Protein AF-A0A8T7KZL2-F1 (afdb_monomer)

Sequence (94 aa):
MEHLRAVWQRLRPFQISFLVVGVFVAGFVLGSQYHVSQAQSDLEPPAEAEALFAPFWQVYNLIADEYLEPVEPEALVDGAIQGMFDVLGDEFSG

Secondary structure (DSSP, 8-state):
--HHHHHHHHHHHHHHHHHHHHHHHHHHHHHHHS-S-STTTTSSPPTTHHHHHHHHHHHHHHHHHH-SS---HHHHHHHHHHHHHHTTT-TT--

Solvent-accessible surface area (backbone atoms only — not comparable to full-atom values): 5813 Å² total; per-residue (Å²): 127,64,72,67,54,56,57,54,61,70,48,45,62,59,53,52,52,52,50,53,52,51,53,48,52,54,50,48,55,58,52,66,70,58,59,82,70,78,75,56,64,83,72,52,73,58,98,60,40,68,73,71,44,44,65,55,54,53,52,52,49,49,48,77,74,66,46,94,61,96,74,62,69,65,60,57,53,51,51,53,53,51,52,60,35,60,72,69,71,47,94,87,58,125

Structure (mmCIF, N/CA/C/O backbone):
data_AF-A0A8T7KZL2-F1
#
_entry.id   AF-A0A8T7KZL2-F1
#
loop_
_atom_site.group_PDB
_atom_site.id
_atom_site.type_symbol
_atom_site.label_atom_id
_atom_site.label_alt_id
_atom_site.label_comp_id
_atom_site.label_asym_id
_atom_site.label_entity_id
_atom_site.label_seq_id
_atom_site.pdbx_PDB_ins_code
_atom_site.Cartn_x
_atom_site.Cartn_y
_atom_site.Cartn_z
_atom_site.occupancy
_atom_site.B_iso_or_equiv
_atom_site.auth_seq_id
_atom_site.auth_comp_id
_atom_site.auth_asym_id
_atom_site.auth_atom_id
_atom_site.pdbx_PDB_model_num
ATOM 1 N N . MET A 1 1 ? 47.158 -13.257 -51.553 1.00 56.88 1 MET A N 1
ATOM 2 C CA . MET A 1 1 ? 47.316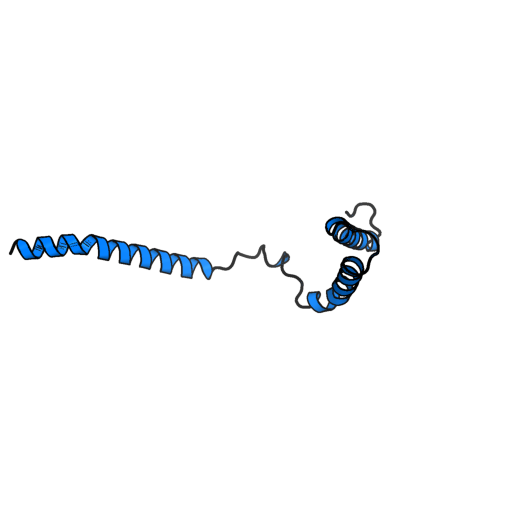 -13.113 -50.085 1.00 56.88 1 MET A CA 1
ATOM 3 C C . MET A 1 1 ? 46.676 -11.834 -49.522 1.00 56.88 1 MET A C 1
ATOM 5 O O . MET A 1 1 ? 46.511 -11.763 -48.312 1.00 56.88 1 MET A O 1
ATOM 9 N N . GLU A 1 2 ? 46.273 -10.850 -50.343 1.00 58.81 2 GLU A N 1
ATOM 10 C CA . GLU A 1 2 ? 45.629 -9.609 -49.855 1.00 58.81 2 GLU A CA 1
ATOM 11 C C . GLU A 1 2 ? 44.090 -9.662 -49.814 1.00 58.81 2 GLU A C 1
ATOM 13 O O . GLU A 1 2 ? 43.482 -9.168 -48.870 1.00 58.81 2 GLU A O 1
ATOM 18 N N . HIS A 1 3 ? 43.445 -10.363 -50.752 1.00 57.16 3 HIS A N 1
ATOM 19 C CA . HIS A 1 3 ? 41.982 -10.532 -50.784 1.00 57.16 3 HIS A CA 1
ATOM 20 C C . HIS A 1 3 ? 41.422 -11.314 -49.578 1.00 57.16 3 HIS A C 1
ATOM 22 O O . HIS A 1 3 ? 40.295 -11.076 -49.155 1.00 57.16 3 HIS A O 1
ATOM 28 N N . LEU A 1 4 ? 42.225 -12.194 -48.966 1.00 62.34 4 LEU A N 1
ATOM 29 C CA . LEU A 1 4 ? 41.854 -12.930 -47.749 1.00 62.34 4 LEU A CA 1
ATOM 30 C C . LEU A 1 4 ? 41.798 -12.019 -46.509 1.00 62.34 4 LEU A C 1
ATOM 32 O O . LEU A 1 4 ? 41.021 -12.271 -45.591 1.00 62.34 4 LEU A O 1
ATOM 36 N N . ARG A 1 5 ? 42.586 -10.932 -46.488 1.00 61.84 5 ARG A N 1
ATOM 37 C CA . ARG A 1 5 ? 42.631 -9.981 -45.363 1.00 61.84 5 ARG A CA 1
ATOM 38 C C . ARG A 1 5 ? 41.441 -9.015 -45.377 1.00 61.84 5 ARG A C 1
ATOM 40 O O . ARG A 1 5 ? 40.941 -8.657 -44.313 1.00 61.84 5 ARG A O 1
ATOM 47 N N . ALA A 1 6 ? 40.952 -8.650 -46.564 1.00 61.34 6 ALA A N 1
ATOM 48 C CA . ALA A 1 6 ? 39.825 -7.728 -46.733 1.00 61.34 6 ALA A CA 1
ATOM 49 C C . ALA A 1 6 ? 38.478 -8.341 -46.297 1.00 61.34 6 ALA A C 1
ATOM 51 O O . ALA A 1 6 ? 37.661 -7.674 -45.663 1.00 61.34 6 ALA A O 1
ATOM 52 N N . VAL A 1 7 ? 38.266 -9.635 -46.561 1.00 61.41 7 VAL A N 1
ATOM 53 C CA . VAL A 1 7 ? 37.080 -10.378 -46.088 1.00 61.41 7 VAL A CA 1
ATOM 54 C C . VAL A 1 7 ? 37.078 -10.495 -44.560 1.00 61.41 7 VAL A C 1
ATOM 56 O O . VAL A 1 7 ? 36.043 -10.324 -43.919 1.00 61.41 7 VAL A O 1
ATOM 59 N N . TRP A 1 8 ? 38.255 -10.690 -43.963 1.00 60.03 8 TRP A N 1
ATOM 60 C CA . TRP A 1 8 ? 38.423 -10.756 -42.512 1.00 60.03 8 TRP A CA 1
ATOM 61 C C . TRP A 1 8 ? 38.098 -9.426 -41.815 1.00 60.03 8 TRP A C 1
ATOM 63 O O . TRP A 1 8 ? 37.480 -9.423 -40.754 1.00 60.03 8 TRP A O 1
ATOM 73 N N . GLN A 1 9 ? 38.446 -8.2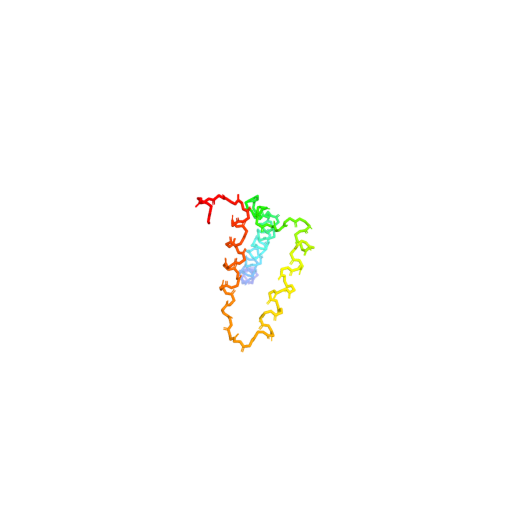83 -42.416 1.00 63.69 9 GLN A N 1
ATOM 74 C CA . GLN A 1 9 ? 38.097 -6.959 -41.877 1.00 63.69 9 GLN A CA 1
ATOM 75 C C . GLN A 1 9 ? 36.594 -6.652 -41.955 1.00 63.69 9 GLN A C 1
ATOM 77 O O . GLN A 1 9 ? 36.075 -5.954 -41.088 1.00 63.69 9 GLN A O 1
ATOM 82 N N . ARG A 1 10 ? 35.879 -7.212 -42.938 1.00 64.06 10 ARG A N 1
ATOM 83 C CA . ARG A 1 10 ? 34.430 -7.016 -43.115 1.00 64.06 10 ARG A CA 1
ATOM 84 C C . ARG A 1 10 ? 33.575 -7.821 -42.125 1.00 64.06 10 ARG A C 1
ATOM 86 O O . ARG A 1 10 ? 32.442 -7.437 -41.858 1.00 64.06 10 ARG A O 1
ATOM 93 N N . LEU A 1 11 ? 34.128 -8.892 -41.549 1.00 64.50 11 LEU A N 1
ATOM 94 C CA . LEU A 1 11 ? 33.476 -9.729 -40.529 1.00 64.50 11 LEU A CA 1
ATOM 95 C C . LEU A 1 11 ? 33.831 -9.328 -39.084 1.00 64.50 11 LEU A C 1
ATOM 97 O O . LEU A 1 11 ? 33.077 -9.643 -38.164 1.00 64.50 11 LEU A O 1
ATOM 101 N N . ARG A 1 12 ? 34.921 -8.571 -38.875 1.00 71.50 12 ARG A N 1
ATOM 102 C CA . ARG A 1 12 ? 35.296 -8.007 -37.562 1.00 71.50 12 ARG A CA 1
ATOM 103 C C . ARG A 1 12 ? 34.195 -7.198 -36.858 1.00 71.50 12 ARG A C 1
ATOM 105 O O . ARG A 1 12 ? 34.044 -7.409 -35.658 1.00 71.50 12 ARG A O 1
ATOM 112 N N . PRO A 1 13 ? 33.423 -6.303 -37.513 1.00 75.06 13 PRO A N 1
ATOM 113 C CA . PRO A 1 13 ? 32.389 -5.547 -36.803 1.00 75.06 13 PRO A CA 1
ATOM 114 C C . PRO A 1 13 ? 31.293 -6.461 -36.241 1.00 75.06 13 PRO A C 1
ATOM 116 O O . PRO A 1 13 ? 30.870 -6.264 -35.109 1.00 75.06 13 PRO A O 1
ATOM 119 N N . PHE A 1 14 ? 30.912 -7.520 -36.963 1.00 80.94 14 PHE A N 1
ATOM 120 C CA . PHE A 1 14 ? 29.927 -8.493 -36.481 1.00 80.94 14 PHE A CA 1
ATOM 121 C C . PHE A 1 14 ? 30.424 -9.273 -35.257 1.00 80.94 14 PHE A C 1
ATOM 123 O O . PHE A 1 14 ? 29.658 -9.503 -34.324 1.00 80.94 14 PHE A O 1
ATOM 130 N N . GLN A 1 15 ? 31.712 -9.630 -35.222 1.00 82.88 15 GLN A N 1
ATOM 131 C CA . GLN A 1 15 ? 32.321 -10.290 -34.061 1.00 82.88 15 GLN A CA 1
ATOM 132 C C . GLN A 1 15 ? 32.368 -9.367 -32.836 1.00 82.88 15 GLN A C 1
ATOM 134 O O . GLN A 1 15 ? 32.060 -9.805 -31.731 1.00 82.88 15 GLN A O 1
ATOM 139 N N . ILE A 1 16 ? 32.704 -8.087 -33.025 1.00 88.88 16 ILE A N 1
ATOM 140 C CA . ILE A 1 16 ? 32.734 -7.104 -31.932 1.00 88.88 16 ILE A CA 1
ATOM 141 C C . ILE A 1 16 ? 31.323 -6.863 -31.388 1.00 88.88 16 ILE A C 1
ATOM 143 O O . ILE A 1 16 ? 31.135 -6.899 -30.176 1.00 88.88 16 ILE A O 1
ATOM 147 N N . SER A 1 17 ? 30.322 -6.686 -32.254 1.00 90.38 17 SER A N 1
ATOM 148 C CA . SER A 1 17 ? 28.927 -6.544 -31.821 1.00 90.38 17 SER A CA 1
ATOM 149 C C . SER A 1 17 ? 28.447 -7.762 -31.032 1.00 90.38 17 SER A C 1
ATOM 151 O O . SER A 1 17 ? 27.81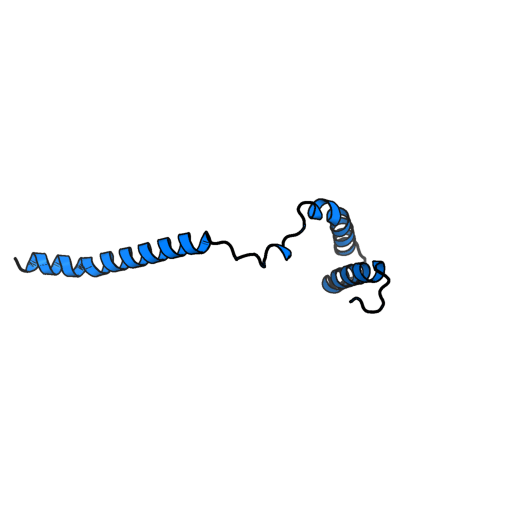7 -7.598 -29.992 1.00 90.38 17 SER A O 1
ATOM 153 N N . PHE A 1 18 ? 28.794 -8.975 -31.473 1.00 93.56 18 PHE A N 1
ATOM 154 C CA . PHE A 1 18 ? 28.445 -10.199 -30.752 1.00 93.56 18 PHE A CA 1
ATOM 155 C C . PHE A 1 18 ? 29.101 -10.264 -29.365 1.00 93.56 18 PHE A C 1
ATOM 157 O O . PHE A 1 18 ? 28.439 -10.610 -28.388 1.00 93.56 18 PHE A O 1
ATOM 164 N N . LEU A 1 19 ? 30.372 -9.865 -29.253 1.00 95.31 19 LEU A N 1
ATOM 165 C CA . LEU A 1 19 ? 31.064 -9.786 -27.964 1.00 95.31 19 LEU A CA 1
ATOM 166 C C . LEU A 1 19 ? 30.437 -8.743 -27.031 1.00 95.31 19 LEU A C 1
ATOM 168 O O . LEU A 1 19 ? 30.239 -9.033 -25.855 1.00 95.31 19 LEU A O 1
ATOM 172 N N . VAL A 1 20 ? 30.083 -7.561 -27.540 1.00 95.94 20 VAL A N 1
ATOM 173 C CA . VAL A 1 20 ? 29.437 -6.504 -26.742 1.00 95.94 20 VAL A CA 1
ATOM 174 C C . VAL A 1 20 ? 28.081 -6.966 -26.217 1.00 95.94 20 VAL A C 1
ATOM 176 O O . VAL A 1 20 ? 27.802 -6.803 -25.032 1.00 95.94 20 VAL A O 1
ATOM 179 N N . VAL A 1 21 ? 27.263 -7.593 -27.066 1.00 96.56 21 VAL A N 1
ATOM 180 C CA . VAL A 1 21 ? 25.971 -8.157 -26.649 1.00 96.56 21 VAL A CA 1
ATOM 181 C C . VAL A 1 21 ? 26.176 -9.265 -25.618 1.00 96.56 21 VAL A C 1
ATOM 183 O O . VAL A 1 21 ? 25.480 -9.284 -24.609 1.00 96.56 21 VAL A O 1
ATOM 186 N N . GLY A 1 22 ? 27.157 -10.148 -25.818 1.00 96.69 22 GLY A N 1
ATOM 187 C CA . GLY A 1 22 ? 27.472 -11.212 -24.864 1.00 96.69 22 GLY A CA 1
ATOM 188 C C . GLY A 1 22 ? 27.869 -10.675 -23.486 1.00 96.69 22 GLY A C 1
ATOM 189 O O . GLY A 1 22 ? 27.336 -11.129 -22.476 1.00 96.69 22 GLY A O 1
ATOM 190 N N . VAL A 1 23 ? 28.748 -9.669 -23.439 1.00 96.62 23 VAL A N 1
ATOM 191 C CA . VAL A 1 23 ? 29.156 -9.007 -22.187 1.00 96.62 23 VAL A CA 1
ATOM 192 C C . VAL A 1 23 ? 27.978 -8.284 -21.535 1.00 96.62 23 VAL A C 1
ATOM 194 O O . VAL A 1 23 ? 27.806 -8.377 -20.322 1.00 96.62 23 VAL A O 1
ATOM 197 N N . PHE A 1 24 ? 27.142 -7.608 -22.325 1.00 96.12 24 PHE A N 1
ATOM 198 C CA . PHE A 1 24 ? 25.953 -6.923 -21.822 1.00 96.12 24 PHE A CA 1
ATOM 199 C C . PHE A 1 24 ? 24.948 -7.901 -21.205 1.00 96.12 24 PHE A C 1
ATOM 201 O O . PHE A 1 24 ? 24.500 -7.684 -20.084 1.00 96.12 24 PHE A O 1
ATOM 208 N N . VAL A 1 25 ? 24.629 -9.000 -21.895 1.00 95.50 25 VAL A N 1
ATOM 209 C CA . VAL A 1 25 ? 23.702 -10.027 -21.394 1.00 95.50 25 VAL A CA 1
ATOM 210 C C . VAL A 1 25 ? 24.264 -10.697 -20.143 1.00 95.50 25 VAL A C 1
ATOM 212 O O . VAL A 1 25 ? 23.536 -10.859 -19.169 1.00 95.50 25 VAL A O 1
ATOM 215 N N . ALA A 1 26 ? 25.556 -11.035 -20.128 1.00 94.06 26 ALA A N 1
ATOM 216 C CA . ALA A 1 26 ? 26.199 -11.599 -18.944 1.00 94.06 26 ALA A CA 1
ATOM 217 C C . ALA A 1 26 ? 26.135 -10.633 -17.749 1.00 94.06 26 ALA A C 1
ATOM 219 O O . ALA A 1 26 ? 25.774 -11.042 -16.648 1.00 94.06 26 ALA A O 1
ATOM 220 N N . GLY A 1 27 ? 26.419 -9.346 -17.975 1.00 91.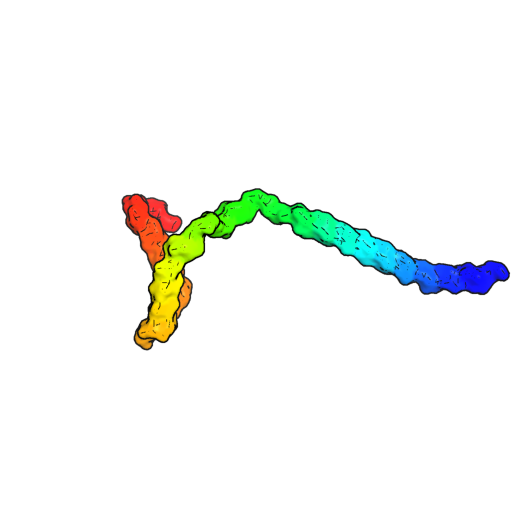12 27 GLY A N 1
ATOM 221 C CA . GLY A 1 27 ? 26.300 -8.303 -16.958 1.00 91.12 27 GLY A CA 1
ATOM 222 C C . GLY A 1 27 ? 24.863 -8.101 -16.473 1.00 91.12 27 GLY A C 1
ATOM 223 O O . GLY A 1 27 ? 24.644 -7.984 -15.272 1.00 91.12 27 GLY A O 1
ATOM 224 N N . PHE A 1 28 ? 23.881 -8.122 -17.376 1.00 90.69 28 PHE A N 1
ATOM 225 C CA . PHE A 1 28 ? 22.460 -8.009 -17.044 1.00 90.69 28 PHE A CA 1
ATOM 226 C C . PHE A 1 28 ? 21.977 -9.188 -16.196 1.00 90.69 28 PHE A C 1
ATOM 228 O O . PHE A 1 28 ? 21.357 -8.977 -15.158 1.00 90.69 28 PHE A O 1
ATOM 235 N N . VAL A 1 29 ? 22.303 -10.4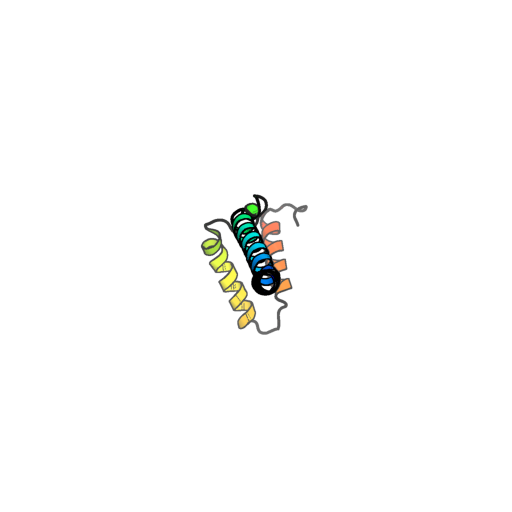23 -16.592 1.00 90.38 29 VAL A N 1
ATOM 236 C CA . VAL A 1 29 ? 21.923 -11.628 -15.840 1.00 90.38 29 VAL A CA 1
ATOM 237 C C . VAL A 1 29 ? 22.548 -11.602 -14.447 1.00 90.38 29 VAL A C 1
ATOM 239 O O . VAL A 1 29 ? 21.830 -11.774 -13.464 1.00 90.38 29 VAL A O 1
ATOM 242 N N . LEU A 1 30 ? 23.849 -11.312 -14.344 1.00 88.75 30 LEU A N 1
ATOM 243 C CA . LEU A 1 30 ? 24.533 -11.192 -13.054 1.00 88.75 30 LEU A CA 1
ATOM 244 C C . LEU A 1 30 ? 23.941 -10.066 -12.196 1.00 88.75 30 LEU A C 1
ATOM 246 O O . LEU A 1 30 ? 23.692 -10.280 -11.017 1.00 88.75 30 LEU A O 1
ATOM 250 N N . GLY A 1 31 ? 23.659 -8.899 -12.779 1.00 80.12 31 GLY A N 1
ATOM 251 C CA . GLY A 1 31 ? 23.053 -7.768 -12.074 1.00 80.12 31 GLY A CA 1
ATOM 252 C C . GLY A 1 31 ? 21.627 -8.044 -11.595 1.00 80.12 31 GLY A C 1
ATOM 253 O O . GLY A 1 31 ? 21.275 -7.653 -10.491 1.00 80.12 31 GLY A O 1
ATOM 254 N N . SER A 1 32 ? 20.826 -8.767 -12.382 1.00 76.94 32 SER A N 1
ATOM 255 C CA . SER A 1 32 ? 19.444 -9.122 -12.025 1.00 76.94 32 SER A CA 1
ATOM 256 C C . SER A 1 32 ? 19.337 -10.173 -10.912 1.00 76.94 32 SER A C 1
ATOM 258 O O . SER A 1 32 ? 18.320 -10.233 -10.231 1.00 76.94 32 SER A O 1
ATOM 260 N N . GLN A 1 33 ? 20.374 -10.995 -10.716 1.00 69.38 33 GLN A N 1
ATOM 261 C CA . GLN A 1 33 ? 20.429 -12.014 -9.658 1.00 69.38 33 GLN A CA 1
ATOM 262 C C . GLN A 1 33 ? 20.733 -11.405 -8.283 1.00 69.38 33 GLN A C 1
ATOM 264 O O . GLN A 1 33 ? 20.333 -11.955 -7.257 1.00 69.38 33 GLN A O 1
ATOM 269 N N . TYR A 1 34 ? 21.417 -10.259 -8.247 1.00 60.34 34 TYR A N 1
ATOM 270 C CA . TYR A 1 34 ? 21.566 -9.475 -7.027 1.00 60.34 34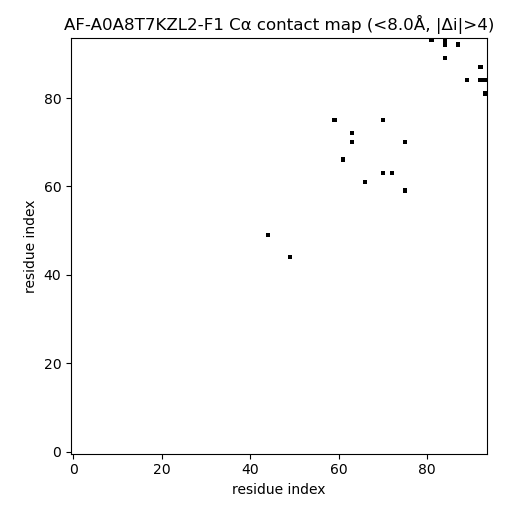 TYR A CA 1
ATOM 271 C C . TYR A 1 34 ? 20.286 -8.670 -6.814 1.00 60.34 34 TYR A C 1
ATOM 273 O O . TYR A 1 34 ? 20.183 -7.507 -7.198 1.00 60.34 34 TYR A O 1
ATOM 281 N N . HIS A 1 35 ? 19.295 -9.349 -6.232 1.00 55.31 35 HIS A N 1
ATOM 282 C CA . HIS A 1 35 ? 18.051 -8.771 -5.740 1.00 55.31 35 HIS A CA 1
ATOM 283 C C . HIS A 1 35 ? 18.298 -7.420 -5.062 1.00 55.31 35 HIS A C 1
ATOM 285 O O . HIS A 1 35 ? 19.259 -7.250 -4.306 1.00 55.31 35 HIS A O 1
ATOM 291 N N . VAL A 1 36 ? 17.398 -6.475 -5.337 1.00 60.09 36 VAL A N 1
ATOM 292 C CA . VAL A 1 36 ? 17.315 -5.171 -4.682 1.00 60.09 36 VAL A CA 1
ATOM 293 C C . VAL A 1 36 ? 17.418 -5.384 -3.167 1.00 60.09 36 VAL A C 1
ATOM 295 O O . VAL A 1 36 ? 16.582 -6.008 -2.524 1.00 60.09 36 VAL A O 1
ATOM 298 N N . SER A 1 37 ? 18.561 -4.952 -2.649 1.00 55.53 37 SER A N 1
ATOM 299 C CA . SER A 1 37 ? 19.113 -5.229 -1.329 1.00 55.53 37 SER A CA 1
ATOM 300 C C . SER A 1 37 ? 18.196 -4.760 -0.199 1.00 55.53 37 SER A C 1
ATOM 302 O O . SER A 1 37 ? 18.023 -3.554 -0.083 1.00 55.53 37 SER A O 1
ATOM 304 N N . GLN A 1 38 ? 17.749 -5.682 0.671 1.00 57.62 38 GLN A N 1
ATOM 305 C CA . GLN A 1 38 ? 17.363 -5.541 2.099 1.00 57.62 38 GLN A CA 1
ATOM 306 C C . GLN A 1 38 ? 16.310 -4.478 2.504 1.00 57.62 38 GLN A C 1
ATOM 308 O O . GLN A 1 38 ? 15.511 -4.742 3.390 1.00 57.62 38 GLN A O 1
ATOM 313 N N . ALA A 1 39 ? 16.251 -3.307 1.873 1.00 55.84 39 ALA A N 1
ATOM 314 C CA . ALA A 1 39 ? 15.316 -2.220 2.162 1.00 55.84 39 ALA A CA 1
ATOM 315 C C . ALA A 1 39 ? 13.898 -2.469 1.621 1.00 55.84 39 ALA A C 1
ATOM 317 O O . ALA A 1 39 ? 12.966 -1.773 2.000 1.00 55.84 39 ALA A O 1
ATOM 318 N N . GLN A 1 40 ? 13.731 -3.445 0.725 1.00 56.06 40 GLN A N 1
ATOM 319 C CA . GLN A 1 40 ? 12.427 -3.819 0.177 1.00 56.06 40 GLN A CA 1
ATOM 320 C C . GLN A 1 40 ? 11.734 -4.916 1.004 1.00 56.06 40 GLN A C 1
ATOM 322 O O . GLN A 1 40 ? 10.538 -5.123 0.841 1.00 56.06 40 GLN A O 1
ATOM 327 N N . SER A 1 41 ? 12.455 -5.564 1.933 1.00 55.66 41 SER A N 1
ATOM 328 C CA . SER A 1 41 ? 11.889 -6.581 2.832 1.00 55.66 41 SER A CA 1
ATOM 329 C C . SER A 1 41 ? 10.843 -6.008 3.793 1.00 55.66 41 SER A C 1
ATOM 331 O O . SER A 1 41 ? 9.946 -6.738 4.191 1.00 55.66 41 SER A O 1
ATOM 333 N N . ASP A 1 42 ? 10.941 -4.723 4.148 1.00 59.22 42 ASP A N 1
ATOM 334 C CA . ASP A 1 42 ? 9.952 -4.033 4.993 1.00 59.22 42 ASP A CA 1
ATOM 335 C C . ASP A 1 42 ? 8.701 -3.598 4.208 1.00 59.22 42 ASP A C 1
ATOM 337 O O . ASP A 1 42 ? 7.723 -3.143 4.797 1.00 59.22 42 ASP A O 1
ATOM 341 N N . LEU A 1 43 ? 8.729 -3.713 2.874 1.00 61.34 43 LEU A N 1
ATOM 342 C CA . LEU A 1 43 ? 7.625 -3.337 1.985 1.00 61.34 43 LEU A CA 1
A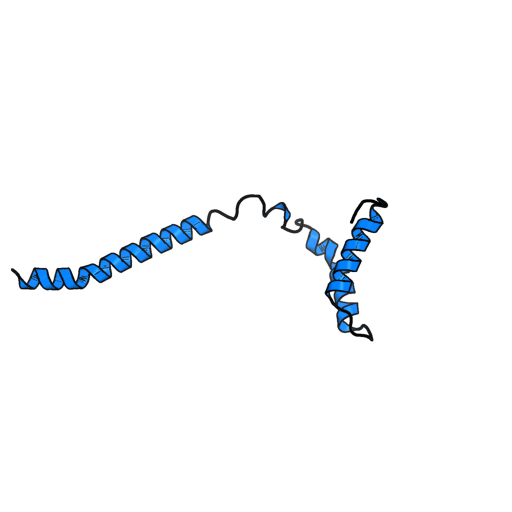TOM 343 C C . LEU A 1 43 ? 6.836 -4.550 1.479 1.00 61.34 43 LEU A C 1
ATOM 345 O O . LEU A 1 43 ? 5.803 -4.376 0.831 1.00 61.34 43 LEU A O 1
ATOM 349 N N . GLU A 1 44 ? 7.313 -5.769 1.741 1.00 67.94 44 GLU A N 1
ATOM 350 C CA . GLU A 1 44 ? 6.535 -6.973 1.479 1.00 67.94 44 GLU A CA 1
ATOM 351 C C . GLU A 1 44 ? 5.493 -7.154 2.590 1.00 67.94 44 GLU A C 1
ATOM 353 O O . GLU A 1 44 ? 5.839 -7.108 3.775 1.00 67.94 44 GLU A O 1
ATOM 358 N N . PRO A 1 45 ? 4.211 -7.367 2.240 1.00 73.50 45 PRO A N 1
ATOM 359 C CA . PRO A 1 45 ? 3.213 -7.743 3.225 1.00 73.50 45 PRO A CA 1
ATOM 360 C C . PRO A 1 45 ? 3.690 -8.975 4.011 1.00 73.50 45 PRO A C 1
ATOM 362 O O . PRO A 1 45 ? 4.263 -9.889 3.409 1.00 73.50 45 PRO A O 1
ATOM 365 N N . PRO A 1 46 ? 3.445 -9.044 5.334 1.00 79.38 46 PRO A N 1
A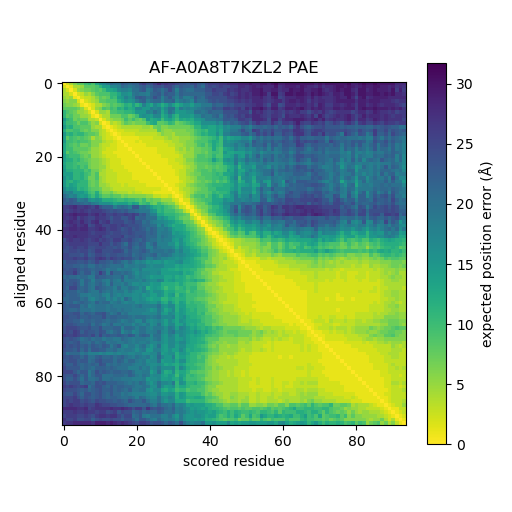TOM 366 C CA . PRO A 1 46 ? 3.721 -10.244 6.118 1.00 79.38 46 PRO A CA 1
ATOM 367 C C . PRO A 1 46 ? 3.175 -11.501 5.431 1.00 79.38 46 PRO A C 1
ATOM 369 O O . PRO A 1 46 ? 2.136 -11.441 4.777 1.00 79.38 46 PRO A O 1
ATOM 372 N N . ALA A 1 47 ? 3.819 -12.655 5.623 1.00 76.50 47 ALA A N 1
ATOM 373 C CA . ALA A 1 47 ? 3.442 -13.908 4.950 1.00 76.50 47 ALA A CA 1
ATOM 374 C C . ALA A 1 47 ? 1.960 -14.313 5.141 1.00 76.50 47 ALA A C 1
ATOM 376 O O . ALA A 1 47 ? 1.416 -15.081 4.354 1.00 76.50 47 ALA A O 1
ATOM 377 N N . GLU A 1 48 ? 1.302 -13.783 6.175 1.00 81.12 48 GLU A N 1
ATOM 378 C CA . GLU A 1 48 ? -0.096 -14.042 6.539 1.00 81.12 48 GLU A CA 1
ATOM 379 C C . GLU A 1 48 ? -1.037 -12.860 6.227 1.00 81.12 48 GLU A C 1
ATOM 381 O O . GLU A 1 48 ? -2.241 -12.929 6.489 1.00 81.12 48 GLU A O 1
ATOM 386 N N . ALA A 1 49 ? -0.514 -11.767 5.665 1.00 83.31 49 ALA A N 1
ATOM 387 C CA . ALA A 1 49 ? -1.264 -10.539 5.421 1.00 83.31 49 ALA A CA 1
ATOM 388 C C . ALA A 1 49 ? -2.443 -10.753 4.470 1.00 83.31 49 ALA A C 1
ATOM 390 O O . ALA A 1 49 ? -3.503 -10.184 4.691 1.00 83.31 49 ALA A O 1
ATOM 391 N N . GLU A 1 50 ? -2.310 -11.613 3.460 1.00 85.75 50 GLU A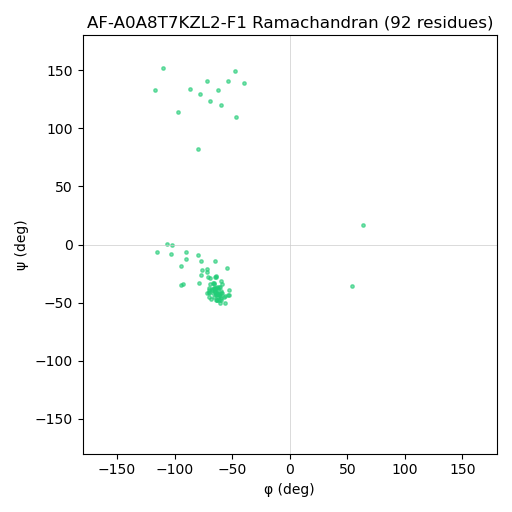 N 1
ATOM 392 C CA . GLU A 1 50 ? -3.395 -11.883 2.509 1.00 85.75 50 GLU A CA 1
ATOM 393 C C . GLU A 1 50 ? -4.676 -12.363 3.212 1.00 85.75 50 GLU A C 1
ATOM 395 O O . GLU A 1 50 ? -5.765 -11.859 2.941 1.00 85.75 50 GLU A O 1
ATOM 400 N N . ALA A 1 51 ? -4.548 -13.274 4.181 1.00 89.00 51 ALA A N 1
ATOM 401 C CA . ALA A 1 51 ? -5.687 -13.771 4.946 1.00 89.00 51 ALA A CA 1
ATOM 402 C C . ALA A 1 51 ? -6.257 -12.703 5.895 1.00 89.00 51 ALA A C 1
ATOM 404 O O . ALA A 1 51 ? -7.475 -12.590 6.034 1.00 89.00 51 ALA A O 1
ATOM 405 N N . LEU A 1 52 ? -5.389 -11.902 6.523 1.00 88.50 52 LEU A N 1
ATOM 406 C CA . LEU A 1 52 ? -5.793 -10.835 7.446 1.00 88.50 52 LEU A CA 1
ATOM 407 C C . LEU A 1 52 ? -6.486 -9.665 6.732 1.00 88.50 52 LEU A C 1
ATOM 409 O O . LEU A 1 52 ? -7.409 -9.074 7.288 1.00 88.50 52 LEU A O 1
ATOM 413 N N . PHE A 1 53 ? -6.081 -9.359 5.499 1.00 91.94 53 PHE A N 1
ATOM 414 C CA . PHE A 1 53 ? -6.649 -8.288 4.676 1.00 91.94 53 PHE A CA 1
ATOM 415 C C . PHE A 1 53 ? -7.825 -8.746 3.799 1.00 91.94 53 PHE A C 1
ATOM 417 O O . PHE A 1 53 ? -8.489 -7.910 3.189 1.00 91.94 53 PHE A O 1
ATOM 424 N N . ALA A 1 54 ? -8.152 -10.041 3.741 1.00 93.56 54 ALA A N 1
ATOM 425 C CA . ALA A 1 54 ? -9.299 -10.522 2.965 1.00 93.56 54 ALA A CA 1
ATOM 426 C C . ALA A 1 54 ? -10.633 -9.814 3.320 1.00 93.56 54 ALA A C 1
ATOM 428 O O . ALA A 1 54 ? -11.346 -9.412 2.396 1.00 93.56 54 ALA A O 1
ATOM 429 N N . PRO A 1 55 ? -10.972 -9.570 4.606 1.00 94.19 55 PRO A N 1
ATOM 430 C CA . PRO A 1 55 ? -12.176 -8.816 4.965 1.00 94.19 55 PRO A CA 1
ATOM 431 C C . PRO A 1 55 ? -12.127 -7.350 4.519 1.00 94.19 55 PRO A C 1
ATOM 433 O O . PRO A 1 55 ? -13.156 -6.790 4.148 1.00 94.19 55 PRO A O 1
ATOM 436 N N . PHE A 1 56 ? -10.939 -6.734 4.518 1.00 93.50 56 PHE A N 1
ATOM 437 C CA . PHE A 1 56 ? -10.753 -5.370 4.022 1.00 93.50 56 PHE A CA 1
ATOM 438 C C . PHE A 1 56 ? -11.138 -5.281 2.541 1.00 93.50 56 PHE A C 1
ATOM 440 O O . PHE A 1 56 ? -11.980 -4.463 2.174 1.00 93.50 56 PHE A O 1
ATOM 447 N N . TRP A 1 57 ? -10.612 -6.184 1.707 1.00 94.62 57 TRP A N 1
ATOM 448 C CA . TRP A 1 57 ? -10.938 -6.218 0.279 1.00 94.62 57 TRP A CA 1
ATOM 449 C C . TRP A 1 57 ? -12.412 -6.507 0.010 1.00 94.62 57 TRP A C 1
ATOM 451 O O . TRP A 1 57 ? -12.992 -5.929 -0.905 1.00 94.62 57 TRP A O 1
ATOM 461 N N . GLN A 1 58 ? -13.038 -7.364 0.819 1.00 96.12 58 GLN A N 1
ATOM 462 C CA . GLN A 1 58 ? -14.466 -7.642 0.699 1.00 96.12 58 GLN A CA 1
ATOM 463 C C . GLN A 1 58 ? -15.307 -6.372 0.884 1.00 96.12 58 GLN A C 1
ATOM 465 O O . GLN A 1 58 ? -16.196 -6.107 0.077 1.00 96.12 58 GLN A O 1
ATOM 470 N N . VAL A 1 59 ? -15.028 -5.591 1.930 1.00 96.12 59 VAL A N 1
ATOM 471 C CA . VAL A 1 59 ? -15.778 -4.361 2.224 1.00 96.12 59 VAL A CA 1
ATOM 472 C C . VAL A 1 59 ? -15.450 -3.258 1.220 1.00 96.12 59 VAL A C 1
ATOM 474 O O . VAL A 1 59 ? -16.363 -2.584 0.751 1.00 96.12 59 VAL A O 1
ATOM 477 N N . TYR A 1 60 ? -14.176 -3.102 0.850 1.00 96.06 60 TYR A N 1
ATOM 478 C CA . TYR A 1 60 ? -13.759 -2.138 -0.168 1.00 96.06 60 TYR A CA 1
ATOM 479 C C . TYR A 1 60 ? -14.497 -2.375 -1.492 1.00 96.06 60 TYR A C 1
ATOM 481 O O . TYR A 1 60 ? -15.110 -1.450 -2.021 1.00 96.06 60 TYR A O 1
ATOM 489 N N . ASN A 1 61 ? -14.514 -3.621 -1.981 1.00 95.31 61 ASN A N 1
ATOM 490 C CA . ASN A 1 61 ? -15.206 -3.974 -3.223 1.00 95.31 61 ASN A CA 1
ATOM 491 C C . ASN A 1 61 ? -16.720 -3.782 -3.101 1.00 95.31 61 ASN A C 1
ATOM 493 O O . ASN A 1 61 ? -17.337 -3.243 -4.009 1.00 95.31 61 ASN A O 1
ATOM 497 N N . LEU A 1 62 ? -17.315 -4.156 -1.961 1.00 96.62 62 LEU A N 1
ATOM 498 C CA . LEU A 1 62 ? -18.743 -3.943 -1.721 1.00 96.62 62 LEU A CA 1
ATOM 499 C C . LEU A 1 62 ? -19.124 -2.462 -1.853 1.00 96.62 62 LEU A C 1
ATOM 501 O O . LEU A 1 62 ? -20.124 -2.138 -2.483 1.00 96.62 62 LEU A O 1
ATOM 505 N N . ILE A 1 63 ? -18.333 -1.557 -1.275 1.00 95.88 63 ILE A N 1
ATOM 506 C CA . ILE A 1 63 ? -18.593 -0.115 -1.368 1.00 95.88 63 ILE A CA 1
ATOM 507 C C . ILE A 1 63 ? -18.334 0.383 -2.792 1.00 95.88 63 ILE A C 1
ATOM 509 O O . ILE A 1 63 ? -19.156 1.116 -3.333 1.00 95.88 63 ILE A O 1
ATOM 513 N N . ALA A 1 64 ? -17.227 -0.023 -3.413 1.00 91.94 64 ALA A N 1
ATOM 514 C CA . ALA A 1 64 ? -16.885 0.403 -4.767 1.00 91.94 64 ALA A CA 1
ATOM 515 C C . ALA A 1 64 ? -17.940 -0.016 -5.809 1.00 91.94 64 ALA A C 1
ATOM 517 O O . ALA A 1 64 ? -18.213 0.747 -6.736 1.00 91.94 64 ALA A O 1
ATOM 518 N N . ASP A 1 65 ? -18.541 -1.197 -5.640 1.00 94.00 65 ASP A N 1
ATOM 519 C CA . ASP A 1 65 ? -19.467 -1.783 -6.612 1.00 94.00 65 ASP A CA 1
ATOM 520 C C . ASP A 1 65 ? -20.944 -1.477 -6.310 1.00 94.00 65 ASP A C 1
ATOM 522 O O . ASP A 1 65 ? -21.743 -1.333 -7.238 1.00 94.00 65 ASP A O 1
ATOM 526 N N . GLU A 1 66 ? -21.331 -1.399 -5.030 1.00 95.31 66 GLU A N 1
ATOM 527 C CA . GLU A 1 66 ? -22.743 -1.343 -4.618 1.00 95.31 66 GLU A CA 1
ATOM 528 C C . GLU A 1 66 ? -23.159 -0.032 -3.932 1.00 95.31 66 GLU A C 1
ATOM 530 O O . GLU A 1 66 ? -24.351 0.161 -3.659 1.00 95.31 66 GLU A O 1
ATOM 535 N N . TYR A 1 67 ? -22.233 0.889 -3.643 1.00 96.00 67 TYR A N 1
ATOM 536 C CA . TYR A 1 67 ? -22.605 2.166 -3.033 1.00 96.00 67 TYR A CA 1
ATOM 537 C C . TYR A 1 67 ? -23.339 3.073 -4.031 1.00 96.00 67 TYR A C 1
ATOM 539 O O . TYR A 1 67 ? -23.031 3.132 -5.218 1.00 96.00 67 TYR A O 1
ATOM 547 N N . LEU A 1 68 ? -24.363 3.775 -3.537 1.00 95.50 68 LEU A N 1
ATOM 548 C CA . LEU A 1 68 ? -25.294 4.538 -4.374 1.00 95.50 68 LEU A CA 1
ATOM 549 C C . LEU A 1 68 ? -24.630 5.734 -5.073 1.00 95.50 68 LEU A C 1
ATOM 551 O O . LEU A 1 68 ? -25.044 6.129 -6.164 1.00 95.50 68 LEU A O 1
ATOM 555 N N . GLU A 1 69 ? -23.648 6.337 -4.413 1.00 93.81 69 GLU A N 1
ATOM 556 C CA . GLU A 1 69 ? -22.961 7.541 -4.867 1.00 93.81 69 GLU A CA 1
ATOM 557 C C . GLU A 1 69 ? -21.523 7.207 -5.279 1.00 93.81 69 GLU A C 1
ATOM 559 O O . GLU A 1 69 ? -20.936 6.263 -4.755 1.00 93.81 69 GLU A O 1
ATOM 564 N N . PRO A 1 70 ? -20.919 7.955 -6.214 1.00 89.00 70 PRO A N 1
ATOM 565 C CA . PRO A 1 70 ? -19.509 7.768 -6.521 1.00 89.00 70 PRO A CA 1
ATOM 566 C C . PRO A 1 70 ? -18.656 8.086 -5.287 1.00 89.00 70 PRO A C 1
ATOM 568 O O . PRO A 1 70 ? -18.836 9.125 -4.649 1.00 89.00 70 PRO A O 1
ATOM 571 N N . VAL A 1 71 ? -17.713 7.198 -4.977 1.00 91.38 71 VAL A N 1
ATOM 572 C CA . VAL A 1 71 ? -16.718 7.393 -3.918 1.00 91.38 71 VAL A CA 1
ATOM 573 C C . VAL A 1 71 ? -15.339 7.424 -4.551 1.00 91.38 71 VAL A C 1
ATOM 575 O O . VAL A 1 71 ? -15.014 6.565 -5.368 1.00 91.38 71 VAL A O 1
ATOM 578 N N . GLU A 1 72 ? -14.526 8.404 -4.163 1.00 95.25 72 GLU A N 1
ATOM 579 C CA . GLU A 1 72 ? -13.124 8.457 -4.570 1.00 95.25 72 GLU A CA 1
ATOM 580 C C . GLU A 1 72 ? -12.352 7.313 -3.881 1.00 95.25 72 GLU A C 1
ATOM 582 O O . GLU A 1 72 ? -12.377 7.227 -2.647 1.00 95.25 72 GLU A O 1
ATOM 587 N N . PRO A 1 73 ? -11.673 6.428 -4.633 1.00 93.69 73 PRO A N 1
ATOM 588 C CA . PRO A 1 73 ? -10.903 5.316 -4.073 1.00 93.69 73 PRO A CA 1
ATOM 589 C C . PRO A 1 73 ? -9.890 5.749 -3.011 1.00 93.69 73 PRO A C 1
ATOM 591 O O . PRO A 1 73 ? -9.735 5.084 -1.984 1.00 93.69 73 PRO A O 1
ATOM 594 N N . GLU A 1 74 ? -9.238 6.889 -3.229 1.00 95.62 74 GLU A N 1
ATOM 595 C CA . GLU A 1 74 ? -8.271 7.483 -2.310 1.00 95.62 74 GLU A CA 1
ATOM 596 C C . GLU A 1 74 ? -8.911 7.788 -0.952 1.00 95.62 74 GLU A C 1
ATOM 598 O O . GLU A 1 74 ? -8.324 7.480 0.078 1.00 95.62 74 GLU A O 1
ATOM 603 N N . ALA A 1 75 ? -10.152 8.285 -0.929 1.00 94.56 75 ALA A N 1
ATOM 604 C CA . ALA A 1 75 ? -10.850 8.585 0.320 1.00 94.56 75 ALA A CA 1
ATOM 605 C C . ALA A 1 75 ? -11.145 7.320 1.147 1.00 94.56 75 ALA A C 1
ATOM 607 O O . ALA A 1 75 ? -11.104 7.363 2.378 1.00 94.56 75 ALA A O 1
ATOM 608 N N . LEU A 1 76 ? -11.421 6.185 0.491 1.00 94.31 76 LEU A N 1
ATOM 609 C CA . LEU A 1 76 ? -11.625 4.902 1.174 1.00 94.31 76 LEU A CA 1
ATOM 610 C C . LEU A 1 76 ? -10.323 4.363 1.769 1.00 94.31 76 LEU A C 1
ATOM 612 O O . LEU A 1 76 ? -10.321 3.861 2.895 1.00 94.31 76 LEU A O 1
ATOM 616 N N . VAL A 1 77 ? -9.225 4.469 1.023 1.00 94.75 77 VAL A N 1
ATOM 617 C CA . VAL A 1 77 ? -7.905 4.019 1.478 1.00 94.75 77 VAL A CA 1
ATOM 618 C C . VAL A 1 77 ? -7.391 4.903 2.614 1.00 94.75 77 VAL A C 1
ATOM 620 O O . VAL A 1 77 ? -6.990 4.372 3.649 1.00 94.75 77 VAL A O 1
ATOM 623 N N . ASP A 1 78 ? -7.474 6.226 2.475 1.00 94.81 78 ASP A N 1
ATOM 624 C CA . ASP A 1 78 ? -7.057 7.181 3.507 1.00 94.81 78 ASP A CA 1
ATOM 625 C C . ASP A 1 78 ? -7.871 6.998 4.793 1.00 94.81 78 ASP A C 1
ATOM 627 O O . ASP A 1 78 ? -7.307 6.954 5.886 1.00 94.81 78 ASP A O 1
ATOM 631 N N . GLY A 1 79 ? -9.188 6.800 4.673 1.00 94.00 79 GLY A N 1
ATOM 632 C CA . GLY A 1 79 ? -10.048 6.508 5.820 1.00 94.00 79 GLY A CA 1
ATOM 633 C C . GLY A 1 79 ? -9.685 5.196 6.521 1.00 94.00 79 GLY A C 1
ATOM 634 O O . GLY A 1 79 ? -9.697 5.126 7.751 1.00 94.00 79 GLY A O 1
ATOM 635 N N . ALA A 1 80 ? -9.312 4.160 5.766 1.00 93.81 80 ALA A N 1
ATOM 636 C CA . ALA A 1 80 ? -8.846 2.902 6.342 1.00 93.81 80 ALA A CA 1
ATOM 637 C C . ALA A 1 80 ? -7.495 3.053 7.059 1.00 93.81 80 ALA A C 1
ATOM 639 O O . ALA A 1 80 ? -7.313 2.480 8.134 1.00 93.81 80 ALA A O 1
ATOM 640 N N . ILE A 1 81 ? -6.572 3.847 6.503 1.00 93.12 81 ILE A N 1
ATOM 641 C CA . ILE A 1 81 ? -5.289 4.176 7.139 1.00 93.12 81 ILE A CA 1
ATOM 642 C C . ILE A 1 81 ? -5.513 4.952 8.435 1.00 93.12 81 ILE A C 1
ATOM 644 O O . ILE A 1 81 ? -4.981 4.570 9.477 1.00 93.12 81 ILE A O 1
ATOM 648 N N . GLN A 1 82 ? -6.355 5.982 8.397 1.00 93.31 82 GLN A N 1
ATOM 649 C CA . GLN A 1 82 ? -6.691 6.769 9.578 1.00 93.31 82 GLN A CA 1
ATOM 650 C C . GLN A 1 82 ? -7.330 5.905 10.674 1.00 93.31 82 GLN A C 1
ATOM 652 O O . GLN A 1 82 ? -6.929 5.985 11.832 1.00 93.31 82 GLN A O 1
ATOM 657 N N . GLY A 1 83 ? -8.233 4.991 10.305 1.00 92.06 83 GLY A N 1
ATOM 658 C CA . GLY A 1 83 ? -8.821 4.040 11.247 1.00 92.06 83 GLY A CA 1
ATOM 659 C C . GLY A 1 83 ? -7.792 3.133 11.934 1.00 92.06 83 GLY A C 1
ATOM 660 O O . GLY A 1 83 ? -7.983 2.769 13.094 1.00 92.06 83 GLY A O 1
ATOM 661 N N . MET A 1 84 ? -6.680 2.788 11.268 1.00 91.31 84 MET A N 1
ATOM 662 C CA . MET A 1 84 ? -5.589 2.038 11.907 1.00 91.31 84 MET A CA 1
ATOM 663 C C . MET A 1 84 ? -4.877 2.864 12.987 1.00 91.31 84 MET A C 1
ATOM 665 O O . MET A 1 84 ? -4.538 2.310 14.034 1.00 91.31 84 MET A O 1
ATOM 669 N N . PHE A 1 85 ? -4.683 4.169 12.770 1.00 92.69 85 PHE A N 1
ATOM 670 C CA . PHE A 1 85 ? -4.116 5.068 13.781 1.00 92.69 85 PHE A CA 1
ATOM 671 C C . PHE A 1 85 ? -5.082 5.315 14.945 1.00 92.69 85 PHE A C 1
ATOM 673 O O . PHE A 1 85 ? -4.664 5.253 16.101 1.00 92.69 85 PHE A O 1
ATOM 680 N N . ASP A 1 86 ? -6.376 5.487 14.667 1.00 91.81 86 ASP A N 1
ATOM 681 C CA . ASP A 1 86 ? -7.402 5.721 15.694 1.00 91.81 86 ASP A CA 1
ATOM 682 C C . ASP A 1 86 ? -7.469 4.581 16.729 1.00 91.81 86 ASP A C 1
ATOM 684 O O . ASP A 1 86 ? -7.697 4.816 17.919 1.00 91.81 86 ASP A O 1
ATOM 688 N N . VAL A 1 87 ? -7.218 3.335 16.305 1.00 93.12 87 VAL A N 1
ATOM 689 C CA . VAL A 1 87 ? -7.177 2.157 17.193 1.00 93.12 87 VAL A CA 1
ATOM 690 C C . VAL A 1 87 ? -6.045 2.236 18.224 1.00 93.12 87 VAL A C 1
ATOM 692 O O . VAL A 1 87 ? -6.174 1.666 19.311 1.00 93.12 87 VAL A O 1
ATOM 695 N N . LEU A 1 88 ? -4.950 2.940 17.923 1.00 92.50 88 LEU A N 1
ATOM 696 C CA . LEU A 1 88 ? -3.825 3.100 18.849 1.00 92.50 88 LEU A CA 1
ATOM 697 C C . LEU A 1 88 ? -4.168 4.030 20.021 1.00 92.50 88 LEU A C 1
ATOM 699 O O . LEU A 1 88 ? -3.518 3.952 21.064 1.00 92.50 88 LEU A O 1
ATOM 703 N N . GLY A 1 89 ? -5.184 4.888 19.868 1.00 85.88 89 GLY A N 1
ATOM 704 C CA . GLY A 1 89 ? -5.585 5.863 20.885 1.00 85.88 89 GLY A CA 1
ATOM 705 C C . GLY A 1 89 ? -4.513 6.915 21.193 1.00 85.88 89 GLY A C 1
ATOM 706 O O . GLY A 1 89 ? -4.581 7.557 22.241 1.00 85.88 89 GLY A O 1
ATOM 707 N N . ASP A 1 90 ? -3.521 7.066 20.313 1.00 89.31 90 ASP A N 1
ATOM 708 C CA . ASP A 1 90 ? -2.456 8.058 20.415 1.00 89.31 90 ASP A CA 1
ATOM 709 C C . ASP A 1 90 ? -2.803 9.280 19.563 1.00 89.31 90 ASP A C 1
ATOM 711 O O . ASP A 1 90 ? -2.841 9.215 18.338 1.00 89.31 90 ASP A O 1
ATOM 715 N N . GLU A 1 91 ? -3.029 10.410 20.229 1.00 80.12 91 GLU A N 1
ATOM 716 C CA . GLU A 1 91 ? -3.406 11.680 19.602 1.00 80.12 91 GLU A CA 1
ATOM 717 C C . GLU A 1 91 ? -2.317 12.275 18.689 1.00 80.12 91 GLU A C 1
ATOM 719 O O . GLU A 1 91 ? -2.601 13.193 17.918 1.00 80.12 91 GLU A O 1
ATOM 724 N N . PHE A 1 92 ? -1.081 11.771 18.770 1.00 85.19 92 PHE A N 1
ATOM 725 C CA . PHE A 1 92 ? 0.045 12.222 17.949 1.00 85.19 92 PHE A CA 1
ATOM 726 C C . PHE A 1 92 ? 0.376 11.281 16.783 1.00 85.19 92 PHE A C 1
ATOM 728 O O . PHE A 1 92 ? 1.298 11.574 16.018 1.00 85.19 92 PHE A O 1
ATOM 735 N N . SER A 1 93 ? -0.354 10.174 16.638 1.00 79.62 93 SER A N 1
ATOM 736 C CA . SER A 1 93 ? -0.191 9.225 15.535 1.00 79.62 93 SER A CA 1
ATOM 737 C C . SER A 1 93 ? -1.026 9.649 14.319 1.00 79.62 93 SER A C 1
ATOM 739 O O . SER A 1 93 ? -2.198 9.995 14.462 1.00 79.62 93 SER A O 1
ATOM 741 N N . GLY A 1 94 ? -0.429 9.624 13.123 1.00 70.25 94 GLY A N 1
ATOM 742 C CA . GLY A 1 94 ? -1.079 9.975 11.856 1.00 70.25 94 GLY A CA 1
ATOM 743 C C . GLY A 1 94 ? -0.231 9.649 10.638 1.00 70.25 94 GLY A C 1
ATOM 744 O O . GLY A 1 94 ? 0.989 9.410 10.808 1.00 70.25 94 GLY A O 1
#

Radius of gyration: 28.84 Å; Cα contacts (8 Å, |Δi|>4): 11; chains: 1; bounding box: 73×26×72 Å

Mean predicted aligned error: 13.27 Å

Nearest PDB structures (foldseek):
  4c2h-assembly1_B  TM=8.955E-01  e=6.021E-03  Bacillus subtilis subsp. subtilis str. 168

pLDDT: mean 82.8, std 14.24, range [55.31, 96.69]

Foldseek 3Di:
DVVVVVVVVVCVVVVVVVVVVVVVVVCVVVVVVPPPPDPCVVVDQPPCVCVVCVVVVVVLVCCCPPPPDHDDSVVSVVVVVVVVQVVVVDPPGD